Protein AF-A0A965SLE5-F1 (afdb_monomer)

Mean predicted aligned error: 12.49 Å

Foldseek 3Di:
DDPPPPPDVVNVVVVVLVVVLVVLVPPDDCPDPCVVVVVVVCVVCCVPLVVQPVVDDDPPSRRCSSVVSVVVVVVVVVVVVVVPD

Solvent-accessible surface area (backbone atoms only — not comparable to full-atom values): 5222 Å² total; per-residue (Å²): 140,78,93,73,78,67,70,51,72,69,56,49,53,53,48,54,52,52,52,51,57,60,48,69,75,48,87,70,54,69,87,42,97,61,17,63,59,52,51,54,54,46,65,72,41,40,83,58,44,53,61,42,49,75,74,45,83,75,68,70,95,49,79,61,40,64,62,55,51,53,54,50,50,55,49,49,52,51,50,44,56,72,73,71,106

Radius of gyration: 15.78 Å; Cα contacts (8 Å, |Δi|>4): 32; chains: 1; bounding box: 36×42×38 Å

Secondary structure (DSSP, 8-state):
--------HHHHHHHHHHHHHHHHTS---TTSTTHHHHHHHHHHHHHHHHHHHHHSPPBTTB--HHHHHHHHHHHHHHHHHHHT-

pLDDT: mean 75.02, std 9.59, range [54.28, 89.0]

Sequence (85 aa):
MDGRHALEPHQLYTFVIFVRIILSWFPMNPSGPFGQINRVLFQVTEPVLGPARRVIPSLGPLDISPIVVVFALGFVQRLLGSVGL

Structure (mmCIF, N/CA/C/O backbone):
data_AF-A0A965SLE5-F1
#
_entry.id   AF-A0A965SLE5-F1
#
loop_
_atom_site.group_PDB
_atom_site.id
_atom_site.type_symbol
_atom_site.label_atom_id
_atom_site.label_alt_id
_atom_site.label_comp_id
_atom_site.label_asym_id
_atom_site.label_entity_id
_atom_site.label_seq_id
_atom_site.pdbx_PDB_ins_code
_atom_site.Cartn_x
_atom_site.Cartn_y
_atom_site.Cartn_z
_atom_site.occupancy
_atom_site.B_iso_or_equiv
_atom_site.auth_seq_id
_atom_site.auth_comp_id
_atom_site.auth_asym_id
_atom_site.auth_atom_id
_atom_site.pdbx_PDB_model_num
ATOM 1 N N . MET A 1 1 ? 7.653 31.168 15.621 1.00 54.28 1 MET A N 1
ATOM 2 C CA . MET A 1 1 ? 8.699 30.217 15.191 1.00 54.28 1 MET A CA 1
ATOM 3 C C . MET A 1 1 ? 8.570 28.973 16.057 1.00 54.28 1 MET A C 1
ATOM 5 O O . MET A 1 1 ? 9.360 28.769 16.965 1.00 54.28 1 MET A O 1
ATOM 9 N N . ASP A 1 2 ? 7.492 28.218 15.851 1.00 58.41 2 ASP A N 1
ATOM 10 C CA . ASP A 1 2 ? 7.145 27.065 16.680 1.00 58.41 2 ASP A CA 1
ATOM 11 C C . ASP A 1 2 ? 7.604 25.788 15.965 1.00 58.41 2 ASP A C 1
ATOM 13 O O . ASP A 1 2 ? 7.077 25.423 14.918 1.00 58.41 2 ASP A O 1
ATOM 17 N N . GLY A 1 3 ? 8.669 25.177 16.477 1.00 64.12 3 GLY A N 1
ATOM 18 C CA . GLY A 1 3 ? 9.433 24.100 15.841 1.00 64.12 3 GLY A CA 1
ATOM 19 C C . GLY A 1 3 ? 8.786 22.714 15.903 1.00 64.12 3 GLY A C 1
ATOM 20 O O . GLY A 1 3 ? 9.503 21.724 15.997 1.00 64.12 3 GLY A O 1
ATOM 21 N N . ARG A 1 4 ? 7.455 22.618 15.852 1.00 64.56 4 ARG A N 1
ATOM 22 C CA . ARG A 1 4 ? 6.703 21.350 15.922 1.00 64.56 4 ARG A CA 1
ATOM 23 C C . ARG A 1 4 ? 5.806 21.144 14.705 1.00 64.56 4 ARG A C 1
ATOM 25 O O .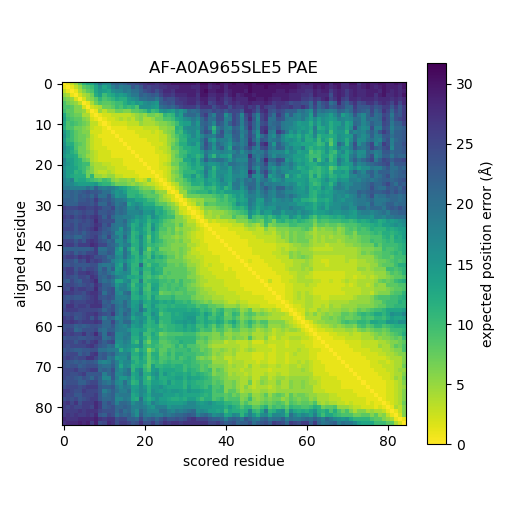 ARG A 1 4 ? 4.641 20.800 14.811 1.00 64.56 4 ARG A O 1
ATOM 32 N N . HIS A 1 5 ? 6.390 21.325 13.526 1.00 61.06 5 HIS A N 1
ATOM 33 C CA . HIS A 1 5 ? 5.870 20.758 12.278 1.00 61.06 5 HIS A CA 1
ATOM 34 C C . HIS A 1 5 ? 6.417 19.340 12.053 1.00 61.06 5 HIS A C 1
ATOM 36 O O . HIS A 1 5 ? 6.646 18.933 10.914 1.00 61.06 5 HIS A O 1
ATOM 42 N N . ALA A 1 6 ? 6.689 18.600 13.136 1.00 63.03 6 ALA A N 1
ATOM 43 C CA . ALA A 1 6 ? 6.928 17.172 13.029 1.00 63.03 6 ALA A CA 1
ATOM 44 C C . ALA A 1 6 ? 5.645 16.591 12.441 1.00 63.03 6 ALA A C 1
ATOM 46 O O . ALA A 1 6 ? 4.591 16.699 13.058 1.00 63.03 6 ALA A O 1
ATOM 47 N N . LEU A 1 7 ? 5.727 16.101 11.202 1.00 62.09 7 LEU A N 1
ATOM 48 C CA . LEU A 1 7 ? 4.592 15.511 10.508 1.00 62.09 7 LEU A CA 1
ATOM 49 C C . LEU A 1 7 ? 3.973 14.492 11.453 1.00 62.09 7 LEU A C 1
ATOM 51 O O . LEU A 1 7 ? 4.629 13.517 11.831 1.00 62.09 7 LEU A O 1
ATOM 55 N N . GLU A 1 8 ? 2.748 14.766 11.883 1.00 71.50 8 GLU A N 1
ATOM 56 C CA . GLU A 1 8 ? 2.083 13.924 12.857 1.00 71.50 8 GLU A CA 1
ATOM 57 C C . GLU A 1 8 ? 2.040 12.492 12.292 1.00 71.50 8 GLU A C 1
ATOM 59 O O . GLU A 1 8 ? 1.850 12.326 11.080 1.00 71.50 8 GLU A O 1
ATOM 64 N N . PRO A 1 9 ? 2.216 11.435 13.108 1.00 71.31 9 PRO A N 1
ATOM 65 C CA . PRO A 1 9 ? 2.409 10.069 12.604 1.00 71.31 9 PRO A CA 1
ATOM 66 C C . PRO A 1 9 ?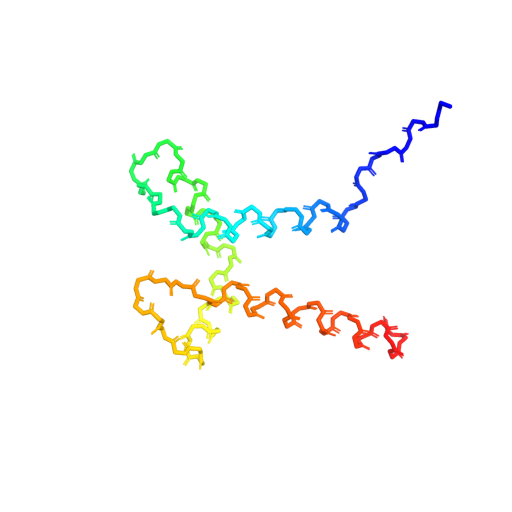 1.337 9.614 11.596 1.00 71.31 9 PRO A C 1
ATOM 68 O O . PRO A 1 9 ? 1.616 8.868 10.654 1.00 71.31 9 PRO A O 1
ATOM 71 N N . HIS A 1 10 ? 0.113 10.125 11.747 1.00 69.12 10 HIS A N 1
ATOM 72 C CA . HIS A 1 10 ? -1.012 9.875 10.849 1.00 69.12 10 HIS A CA 1
ATOM 73 C C . HIS A 1 10 ? -0.847 10.506 9.450 1.00 69.12 10 HIS A C 1
ATOM 75 O O . HIS A 1 10 ? -1.265 9.921 8.446 1.00 69.12 10 HIS A O 1
ATOM 81 N N . GLN A 1 11 ? -0.210 11.674 9.352 1.00 79.44 11 GLN A N 1
ATOM 82 C CA . GLN A 1 11 ? 0.083 12.351 8.086 1.00 79.44 11 GLN A CA 1
ATOM 83 C C . GLN A 1 11 ? 1.168 11.602 7.313 1.00 79.44 11 GLN A C 1
ATOM 85 O O . GLN A 1 11 ? 1.041 11.405 6.104 1.00 79.44 11 GLN A O 1
ATOM 90 N N . LEU A 1 12 ? 2.189 11.110 8.022 1.00 78.81 12 LEU A N 1
ATOM 91 C CA . LEU A 1 12 ? 3.248 10.297 7.431 1.00 78.81 12 LEU 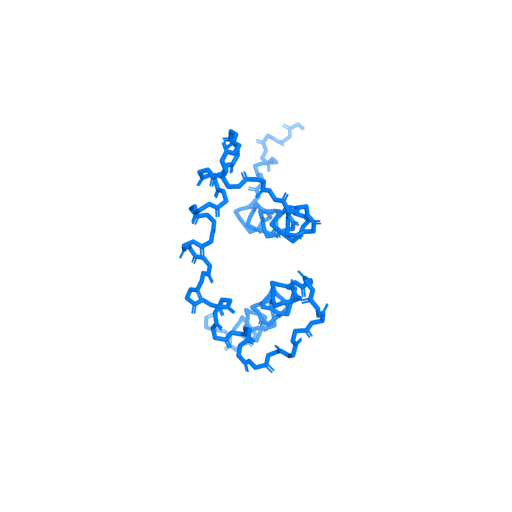A CA 1
ATOM 92 C C . LEU A 1 12 ? 2.690 8.987 6.855 1.00 78.81 12 LEU A C 1
ATOM 94 O O . LEU A 1 12 ? 3.003 8.623 5.724 1.00 78.81 12 LEU A O 1
ATOM 98 N N . TYR A 1 13 ? 1.816 8.307 7.599 1.00 74.81 13 TYR A N 1
ATOM 99 C CA . TYR A 1 13 ? 1.190 7.065 7.144 1.00 74.81 13 TYR A CA 1
ATOM 100 C C . TYR A 1 13 ? 0.317 7.273 5.895 1.00 74.81 13 TYR A C 1
ATOM 102 O O . TYR A 1 13 ? 0.403 6.511 4.930 1.00 74.81 13 TYR A O 1
ATOM 110 N N . THR A 1 14 ? -0.459 8.359 5.873 1.00 74.75 14 THR A N 1
ATOM 111 C CA . THR A 1 14 ? -1.275 8.750 4.712 1.00 74.75 14 THR A CA 1
ATOM 112 C C . THR A 1 14 ? -0.401 9.049 3.492 1.00 74.75 14 THR A C 1
ATOM 114 O O . THR A 1 14 ? -0.706 8.601 2.387 1.00 74.75 14 THR A O 1
ATOM 117 N N . PHE A 1 15 ? 0.722 9.745 3.686 1.00 80.62 15 PHE A N 1
ATOM 118 C CA . PHE A 1 15 ? 1.680 10.041 2.622 1.00 80.62 15 PHE A CA 1
ATOM 119 C C . PHE A 1 15 ? 2.301 8.768 2.027 1.00 80.62 15 PHE A C 1
ATOM 121 O O . PHE A 1 15 ? 2.345 8.618 0.807 1.00 80.62 15 PHE A O 1
ATOM 128 N N . VAL A 1 16 ? 2.710 7.810 2.864 1.00 79.88 16 VAL A N 1
ATOM 129 C CA . VAL A 1 16 ? 3.271 6.520 2.416 1.00 79.88 16 VAL A CA 1
ATOM 130 C C . VAL A 1 16 ? 2.263 5.728 1.579 1.00 79.88 16 VAL A C 1
ATOM 132 O O . VAL A 1 16 ? 2.617 5.164 0.542 1.00 79.88 16 VAL A O 1
ATOM 135 N N . ILE A 1 17 ? 0.996 5.714 1.994 1.00 72.19 17 ILE A N 1
ATOM 136 C CA . ILE A 1 17 ? -0.096 5.104 1.233 1.00 72.19 17 ILE A CA 1
ATOM 137 C C . ILE A 1 17 ? -0.269 5.789 -0.128 1.00 72.19 17 ILE A C 1
ATOM 139 O O . ILE A 1 17 ? -0.405 5.115 -1.149 1.00 72.19 17 ILE A O 1
ATOM 143 N N . PHE A 1 18 ? -0.237 7.119 -0.154 1.00 78.31 18 PHE A N 1
ATOM 144 C CA . PHE A 1 18 ? -0.402 7.897 -1.377 1.00 78.31 18 PHE A CA 1
ATOM 145 C C . PHE A 1 18 ? 0.726 7.619 -2.378 1.00 78.31 18 PHE A C 1
ATOM 147 O O . PHE A 1 18 ? 0.474 7.336 -3.549 1.00 78.31 18 PHE A O 1
ATOM 154 N N . VAL A 1 19 ? 1.972 7.599 -1.893 1.00 73.88 19 VAL A N 1
ATOM 155 C CA . VAL A 1 19 ? 3.149 7.209 -2.680 1.00 73.88 19 VAL A CA 1
ATOM 156 C C . VAL A 1 19 ? 2.982 5.792 -3.222 1.00 73.88 19 VAL A C 1
ATOM 158 O O . VAL A 1 19 ? 3.211 5.561 -4.403 1.00 73.88 19 VAL A O 1
ATOM 161 N N . ARG A 1 20 ? 2.517 4.841 -2.410 1.00 65.88 20 ARG A N 1
ATOM 162 C CA . ARG A 1 20 ? 2.289 3.460 -2.848 1.00 65.88 20 ARG A CA 1
ATOM 163 C C . ARG A 1 20 ? 1.258 3.341 -3.972 1.00 65.88 20 ARG A C 1
ATOM 165 O O . ARG A 1 20 ? 1.457 2.539 -4.883 1.00 65.88 20 ARG A O 1
ATOM 172 N N . ILE A 1 21 ? 0.181 4.121 -3.916 1.00 69.38 21 ILE A N 1
ATOM 173 C CA . ILE A 1 21 ? -0.829 4.165 -4.981 1.00 69.38 21 ILE A CA 1
ATOM 174 C C . ILE A 1 21 ? -0.188 4.670 -6.276 1.00 69.38 21 ILE A C 1
ATOM 176 O O . ILE A 1 21 ? -0.296 4.003 -7.302 1.00 69.38 21 ILE A O 1
ATOM 180 N N . ILE A 1 22 ? 0.549 5.783 -6.217 1.00 70.81 22 ILE A N 1
ATOM 181 C CA . ILE A 1 22 ? 1.260 6.337 -7.379 1.00 70.81 22 ILE A CA 1
ATOM 182 C C . ILE A 1 22 ? 2.256 5.319 -7.946 1.00 70.81 22 ILE A C 1
ATOM 184 O O . ILE A 1 22 ? 2.279 5.077 -9.148 1.00 70.81 22 ILE A O 1
ATOM 188 N N . LEU A 1 23 ? 3.055 4.677 -7.090 1.00 63.25 23 LEU A N 1
ATOM 189 C CA . LEU A 1 23 ? 4.058 3.701 -7.511 1.00 63.25 23 LEU A CA 1
ATOM 190 C C . LEU A 1 23 ? 3.442 2.421 -8.088 1.00 63.25 23 LEU A C 1
ATOM 192 O O . LEU A 1 23 ? 4.082 1.778 -8.910 1.00 63.25 23 LEU A O 1
ATOM 196 N N . SER A 1 24 ? 2.204 2.068 -7.730 1.00 58.09 24 SER A N 1
ATOM 197 C CA . SER A 1 24 ? 1.504 0.927 -8.339 1.00 58.09 24 SER A CA 1
ATOM 198 C C . SER A 1 24 ? 1.181 1.133 -9.825 1.00 58.09 24 SER A C 1
ATOM 200 O O . SER A 1 24 ? 1.005 0.157 -10.551 1.00 58.09 24 SER A O 1
ATOM 202 N N . TRP A 1 25 ? 1.155 2.386 -10.299 1.00 62.19 25 TRP A N 1
ATOM 203 C CA . TRP A 1 25 ? 0.961 2.723 -11.715 1.00 62.19 25 TRP A CA 1
ATOM 204 C C . TRP A 1 25 ? 2.251 2.666 -12.534 1.00 62.19 25 TRP A C 1
ATOM 206 O O . TRP A 1 25 ? 2.197 2.616 -13.762 1.00 62.19 25 TRP A O 1
ATOM 216 N N . PHE A 1 26 ? 3.406 2.644 -11.867 1.00 61.12 26 PHE A N 1
ATOM 217 C CA . PHE A 1 26 ? 4.701 2.477 -12.509 1.00 61.12 26 PHE A CA 1
ATOM 218 C C . PHE A 1 26 ? 5.176 1.044 -12.276 1.00 61.12 26 PHE A C 1
ATOM 220 O O . PHE A 1 26 ? 5.648 0.742 -11.179 1.00 61.12 26 PHE A O 1
ATOM 227 N N . PR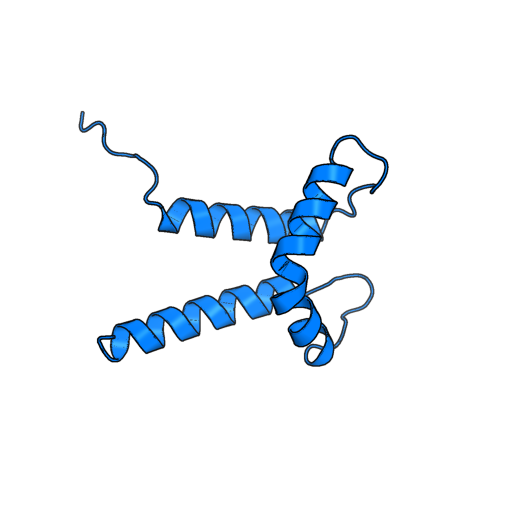O A 1 27 ? 5.083 0.140 -13.267 1.00 55.09 27 PRO A N 1
ATOM 228 C CA . PRO A 1 27 ? 5.619 -1.206 -13.126 1.00 55.09 27 PRO A CA 1
ATOM 229 C C . PRO A 1 27 ? 7.124 -1.130 -12.831 1.00 55.09 27 PRO A C 1
ATOM 231 O O . PRO A 1 27 ? 7.949 -0.893 -13.714 1.00 55.09 27 PRO A O 1
ATOM 234 N N . MET A 1 28 ? 7.487 -1.285 -11.556 1.00 59.44 28 MET A N 1
ATOM 235 C CA . MET A 1 28 ? 8.876 -1.284 -11.120 1.00 59.44 28 MET A CA 1
ATOM 236 C C . MET A 1 28 ? 9.516 -2.600 -11.519 1.00 59.44 28 MET A C 1
ATOM 238 O O . MET A 1 28 ? 9.051 -3.668 -11.120 1.00 59.44 28 MET A O 1
ATOM 242 N N . ASN A 1 29 ? 10.614 -2.515 -12.267 1.00 57.06 29 ASN A N 1
ATOM 243 C CA . ASN A 1 29 ? 11.418 -3.677 -12.606 1.00 57.06 29 ASN A CA 1
ATOM 244 C C . ASN A 1 29 ? 11.865 -4.391 -11.307 1.00 57.06 29 ASN A C 1
ATOM 246 O O . ASN A 1 29 ? 12.626 -3.800 -10.533 1.00 57.06 29 ASN A O 1
ATOM 250 N N . PRO A 1 30 ? 11.440 -5.648 -11.061 1.00 58.19 30 PRO A N 1
ATOM 251 C CA . PRO A 1 30 ? 11.829 -6.412 -9.872 1.00 58.19 30 PRO A CA 1
ATOM 252 C C . PRO A 1 30 ? 13.344 -6.618 -9.748 1.00 58.19 30 PRO A C 1
ATOM 254 O O . PRO A 1 30 ? 13.846 -6.853 -8.651 1.00 58.19 30 PRO A O 1
ATOM 257 N N . SER A 1 31 ? 14.065 -6.523 -10.865 1.00 61.22 31 SER A N 1
ATOM 258 C CA . SER A 1 31 ? 15.520 -6.655 -10.974 1.00 61.22 31 SER A CA 1
ATOM 259 C C . SER A 1 31 ? 16.256 -5.311 -10.899 1.00 61.22 31 SER A C 1
ATOM 261 O O . SER A 1 31 ? 17.482 -5.279 -10.962 1.00 61.22 31 SER A O 1
ATOM 263 N N . GLY A 1 32 ? 15.528 -4.193 -10.811 1.00 68.38 32 GLY A N 1
ATOM 264 C CA . GLY A 1 32 ? 16.103 -2.857 -10.692 1.00 68.38 32 GLY A CA 1
ATOM 265 C C . GLY A 1 32 ? 16.513 -2.507 -9.254 1.00 68.38 32 GLY A C 1
ATOM 266 O O . GLY A 1 32 ? 16.133 -3.201 -8.309 1.00 68.38 32 GLY A O 1
ATOM 267 N N . PRO A 1 33 ? 17.224 -1.383 -9.050 1.00 64.12 33 PRO A N 1
ATOM 268 C CA . PRO A 1 33 ? 17.668 -0.933 -7.724 1.00 64.12 33 PRO A CA 1
ATOM 269 C C . PRO A 1 33 ? 16.517 -0.722 -6.720 1.00 64.12 33 PRO A C 1
ATOM 271 O O . PRO A 1 33 ? 16.719 -0.839 -5.515 1.00 64.12 33 PRO A O 1
ATOM 274 N N . PHE A 1 34 ? 15.291 -0.495 -7.203 1.00 68.44 34 PHE A N 1
ATOM 275 C CA . PHE A 1 34 ? 14.081 -0.347 -6.381 1.00 68.44 34 PHE A CA 1
ATOM 276 C C . PHE A 1 34 ? 13.286 -1.655 -6.178 1.00 68.44 34 PHE A C 1
ATOM 278 O O . PHE A 1 34 ? 12.295 -1.672 -5.447 1.00 68.44 34 PHE A O 1
ATOM 285 N N . GLY A 1 35 ? 13.720 -2.774 -6.771 1.00 71.12 35 GLY A N 1
ATOM 286 C CA . GLY A 1 35 ? 13.025 -4.064 -6.699 1.00 71.12 35 GLY A CA 1
ATOM 287 C C . GLY A 1 35 ? 12.939 -4.649 -5.284 1.00 71.12 35 GLY A C 1
ATOM 288 O O . GLY A 1 35 ? 11.925 -5.250 -4.924 1.00 71.12 35 GLY A O 1
ATOM 289 N N . GLN A 1 36 ? 13.953 -4.412 -4.441 1.00 76.75 36 GLN A N 1
ATOM 290 C CA . GLN A 1 36 ? 13.934 -4.836 -3.033 1.00 76.75 36 GLN A CA 1
ATOM 291 C C . GLN A 1 36 ? 12.856 -4.100 -2.228 1.00 76.75 36 GLN A C 1
ATOM 293 O O . GLN A 1 36 ? 12.110 -4.731 -1.482 1.00 76.75 36 GLN A O 1
ATOM 298 N N . ILE A 1 37 ? 12.722 -2.785 -2.432 1.00 76.12 37 ILE A N 1
ATOM 299 C CA . ILE A 1 37 ? 11.694 -1.962 -1.780 1.00 76.12 37 ILE A CA 1
ATOM 300 C C . ILE A 1 37 ? 10.305 -2.441 -2.206 1.00 76.12 37 ILE A C 1
ATOM 302 O O . ILE A 1 37 ? 9.444 -2.658 -1.357 1.00 76.12 37 ILE A O 1
ATOM 306 N N . ASN A 1 38 ? 10.103 -2.693 -3.503 1.00 71.94 38 ASN A N 1
ATOM 307 C CA . ASN A 1 38 ? 8.835 -3.219 -4.005 1.00 71.94 38 ASN A CA 1
ATOM 308 C C . ASN A 1 38 ? 8.490 -4.591 -3.394 1.00 71.94 38 ASN A C 1
ATOM 310 O O . ASN A 1 38 ? 7.345 -4.829 -3.017 1.00 71.94 38 ASN A O 1
ATOM 314 N N . ARG A 1 39 ? 9.476 -5.483 -3.222 1.00 79.38 39 ARG A N 1
ATOM 315 C CA . ARG A 1 39 ? 9.270 -6.796 -2.586 1.00 79.38 39 ARG A CA 1
ATOM 316 C C . ARG A 1 39 ? 8.851 -6.666 -1.120 1.00 79.38 39 ARG A C 1
ATOM 318 O O . ARG A 1 39 ? 7.910 -7.342 -0.712 1.00 79.38 39 ARG A O 1
ATOM 325 N N . VAL A 1 40 ? 9.509 -5.798 -0.349 1.00 81.69 40 VAL A N 1
ATOM 326 C CA . VAL A 1 40 ? 9.136 -5.536 1.053 1.00 81.69 40 VAL A CA 1
ATOM 327 C C . VAL A 1 40 ? 7.729 -4.948 1.126 1.00 81.69 40 VAL A C 1
ATOM 329 O O . VAL A 1 40 ? 6.890 -5.433 1.881 1.00 81.69 40 VAL A O 1
ATOM 332 N N . LEU A 1 41 ? 7.434 -3.949 0.291 1.00 75.88 41 LEU A N 1
ATOM 333 C CA . LEU A 1 41 ? 6.107 -3.347 0.214 1.00 75.88 41 LEU A CA 1
ATOM 334 C C . LEU A 1 41 ? 5.040 -4.392 -0.122 1.00 75.88 41 LEU A C 1
ATOM 336 O O . LEU A 1 41 ? 4.003 -4.417 0.543 1.00 75.88 41 LEU A O 1
ATOM 340 N N . PHE A 1 42 ? 5.275 -5.249 -1.116 1.00 81.50 42 PHE A N 1
ATOM 341 C CA . PHE A 1 42 ? 4.369 -6.336 -1.483 1.00 81.50 42 PHE A CA 1
ATOM 342 C C . PHE A 1 42 ? 4.114 -7.263 -0.293 1.00 81.50 42 PHE A C 1
ATOM 344 O O . PHE A 1 42 ? 2.964 -7.422 0.100 1.00 81.50 42 PHE A O 1
ATOM 351 N N . GLN A 1 43 ? 5.169 -7.784 0.342 1.00 84.50 43 GLN A N 1
ATOM 352 C CA . GLN A 1 43 ? 5.058 -8.702 1.482 1.00 84.50 43 GLN A CA 1
ATOM 353 C C . GLN A 1 43 ? 4.236 -8.124 2.639 1.00 84.50 43 GLN A C 1
ATOM 355 O O . GLN A 1 43 ? 3.413 -8.829 3.214 1.00 84.50 43 GLN A O 1
ATOM 360 N N . VAL A 1 44 ? 4.425 -6.840 2.953 1.00 82.00 44 VAL A N 1
ATOM 361 C CA . VAL A 1 44 ? 3.715 -6.178 4.056 1.00 82.00 44 VAL A CA 1
ATOM 362 C C . VAL A 1 44 ? 2.223 -6.013 3.764 1.00 82.00 44 VAL A C 1
ATOM 364 O O . VAL A 1 44 ? 1.402 -6.129 4.668 1.00 82.00 44 VAL A O 1
ATOM 367 N N . THR A 1 45 ? 1.837 -5.748 2.516 1.00 80.12 45 THR A N 1
ATOM 368 C CA . THR A 1 45 ? 0.422 -5.493 2.183 1.00 80.12 45 THR A CA 1
ATOM 369 C C . THR A 1 45 ? -0.327 -6.675 1.617 1.00 80.12 45 THR A C 1
ATOM 371 O O . THR A 1 45 ? -1.552 -6.623 1.577 1.00 80.12 45 THR A O 1
ATOM 374 N N . GLU A 1 46 ? 0.361 -7.712 1.148 1.00 86.75 46 GLU A N 1
ATOM 375 C CA . GLU A 1 46 ? -0.282 -8.878 0.543 1.00 86.75 46 GLU A CA 1
ATOM 376 C C . GLU A 1 46 ? -1.333 -9.543 1.447 1.00 86.75 46 GLU A C 1
ATOM 378 O O . GLU A 1 46 ? -2.383 -9.912 0.924 1.00 86.75 46 GLU A O 1
ATOM 383 N N . PRO A 1 47 ? -1.164 -9.618 2.784 1.00 87.38 47 PRO A N 1
ATOM 384 C CA . PRO A 1 47 ? -2.207 -10.146 3.666 1.00 87.38 47 PRO A CA 1
ATOM 385 C C . PRO A 1 47 ? -3.545 -9.396 3.585 1.00 87.38 47 PRO A C 1
ATOM 387 O O . PRO A 1 47 ? -4.586 -9.987 3.852 1.00 87.38 47 PRO A O 1
ATOM 390 N N . VAL A 1 48 ? -3.529 -8.112 3.206 1.00 86.69 48 VAL A N 1
ATOM 391 C CA . VAL A 1 48 ? -4.727 -7.263 3.089 1.00 86.69 48 VAL A CA 1
ATOM 392 C C . VAL A 1 48 ? -5.169 -7.124 1.630 1.00 86.69 48 VAL A C 1
ATOM 394 O O . VAL A 1 48 ? -6.339 -7.328 1.307 1.00 86.69 48 VAL A O 1
ATOM 397 N N . LEU A 1 49 ? -4.234 -6.807 0.728 1.00 83.88 49 LEU A N 1
ATOM 398 C CA . LEU A 1 49 ? -4.515 -6.619 -0.697 1.00 83.88 49 LEU A CA 1
ATOM 399 C C . LEU A 1 49 ? -4.847 -7.937 -1.400 1.00 83.88 49 LEU A C 1
ATOM 401 O O . LEU A 1 49 ? -5.700 -7.946 -2.278 1.00 83.88 49 LEU A O 1
ATOM 405 N N . GLY A 1 50 ? -4.235 -9.055 -1.004 1.00 88.44 50 GLY A N 1
ATOM 406 C CA . GLY A 1 50 ? -4.488 -10.372 -1.589 1.00 88.44 50 GLY A CA 1
ATOM 407 C C . GLY A 1 50 ? -5.963 -10.781 -1.492 1.00 88.44 50 GLY A C 1
ATOM 408 O O . GLY A 1 50 ? -6.577 -11.057 -2.524 1.00 88.44 50 GLY A O 1
ATOM 409 N N . PRO A 1 51 ? -6.580 -10.773 -0.294 1.00 87.56 51 PRO A N 1
ATOM 410 C CA . PRO A 1 51 ? -8.020 -10.978 -0.149 1.00 87.56 51 PRO A CA 1
ATOM 411 C C . PRO A 1 51 ? -8.858 -9.923 -0.880 1.00 87.56 51 PRO A C 1
ATOM 413 O O . PRO A 1 51 ? -9.832 -10.284 -1.538 1.00 87.56 51 PRO A O 1
ATOM 416 N N . ALA A 1 52 ? -8.469 -8.644 -0.834 1.00 86.31 52 ALA A N 1
ATOM 417 C CA . ALA A 1 52 ? -9.195 -7.578 -1.528 1.00 86.31 52 ALA A CA 1
ATOM 418 C C . ALA A 1 52 ? -9.241 -7.799 -3.052 1.00 86.31 52 ALA A C 1
ATOM 420 O O . ALA A 1 52 ? -10.302 -7.660 -3.656 1.00 86.31 52 ALA A O 1
ATOM 421 N N . ARG A 1 53 ? -8.137 -8.246 -3.670 1.00 88.12 53 ARG A N 1
ATOM 422 C CA . ARG A 1 53 ? -8.073 -8.612 -5.098 1.00 88.12 53 ARG A CA 1
ATOM 423 C C . ARG A 1 53 ? -8.967 -9.793 -5.476 1.00 88.12 53 ARG A C 1
ATOM 425 O O . ARG A 1 53 ? -9.291 -9.942 -6.645 1.00 88.12 53 ARG A O 1
ATOM 432 N N . ARG A 1 54 ? -9.362 -10.648 -4.526 1.00 87.19 54 ARG A N 1
ATOM 433 C CA . ARG A 1 54 ? -10.312 -11.745 -4.800 1.00 87.19 54 ARG A CA 1
ATOM 434 C C . ARG A 1 54 ? -11.752 -11.254 -4.906 1.00 87.19 54 ARG A C 1
ATOM 436 O O . ARG A 1 54 ? -12.570 -11.923 -5.525 1.00 87.19 54 ARG A O 1
ATOM 443 N N . VAL A 1 55 ? -12.058 -10.121 -4.277 1.00 89.00 55 VAL A N 1
ATOM 444 C CA . VAL A 1 55 ? -13.401 -9.524 -4.254 1.00 89.00 55 VAL A CA 1
ATOM 445 C C . VAL A 1 55 ? -13.538 -8.452 -5.333 1.00 89.00 55 VAL A C 1
ATOM 447 O O . VAL 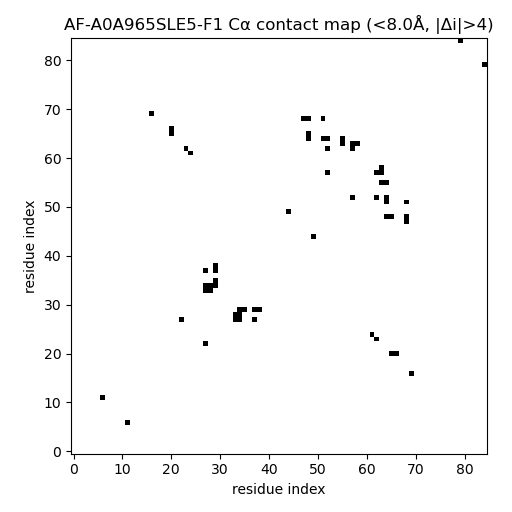A 1 55 ? -14.603 -8.291 -5.922 1.00 89.00 55 VAL A O 1
ATOM 450 N N . ILE A 1 56 ? -12.459 -7.715 -5.594 1.00 83.00 56 ILE A N 1
ATOM 451 C CA . ILE A 1 56 ? -12.443 -6.611 -6.547 1.00 83.00 56 ILE A CA 1
ATOM 452 C C . ILE A 1 56 ? -12.092 -7.156 -7.938 1.00 83.00 56 ILE A C 1
ATOM 454 O O . ILE A 1 56 ? -11.019 -7.741 -8.096 1.00 83.00 56 ILE A O 1
ATOM 458 N N . PRO A 1 57 ? -12.946 -6.953 -8.958 1.00 76.81 57 PRO A N 1
ATOM 459 C CA . PRO A 1 57 ? -12.632 -7.366 -10.319 1.00 76.81 57 PRO A CA 1
ATOM 460 C C . PRO A 1 57 ? -11.395 -6.622 -10.834 1.00 76.81 57 PRO A C 1
ATOM 462 O O . PRO A 1 57 ? -11.272 -5.404 -10.684 1.00 76.81 57 PRO A O 1
ATOM 465 N N . SER A 1 58 ? -10.471 -7.358 -11.449 1.00 75.50 58 SER A N 1
ATOM 466 C CA . SER A 1 58 ? -9.267 -6.787 -12.047 1.00 75.50 58 SER A CA 1
ATOM 467 C C . SER A 1 58 ? -9.619 -5.956 -13.284 1.00 75.50 58 SER A C 1
ATOM 469 O O . SER A 1 58 ? -10.260 -6.438 -14.217 1.00 75.50 58 SER A O 1
ATOM 471 N N . LEU A 1 59 ? -9.166 -4.700 -13.323 1.00 79.25 59 LEU A N 1
ATOM 472 C CA . LEU A 1 59 ? -9.312 -3.818 -14.486 1.00 79.25 59 LEU A CA 1
ATOM 473 C C . LEU A 1 59 ? -8.094 -3.959 -15.412 1.00 79.25 59 LEU A C 1
ATOM 475 O O . LEU A 1 59 ? -7.357 -3.007 -15.671 1.00 79.25 59 LEU A O 1
ATOM 479 N N . GLY A 1 60 ? -7.849 -5.186 -15.878 1.00 75.12 60 GLY A N 1
ATOM 480 C CA . GLY A 1 60 ? -6.666 -5.517 -16.674 1.00 75.12 60 GLY A CA 1
ATOM 481 C C . GLY A 1 60 ? -5.373 -5.467 -15.840 1.00 75.12 60 GLY A C 1
ATOM 482 O O . GLY A 1 60 ? -5.363 -5.984 -14.724 1.00 75.12 60 GLY A O 1
ATOM 483 N N . PRO A 1 61 ? -4.267 -4.887 -16.350 1.00 70.38 61 PRO A N 1
ATOM 484 C CA . PRO A 1 61 ? -2.985 -4.848 -15.636 1.00 70.38 61 PRO A CA 1
ATOM 485 C C . PRO A 1 61 ? -2.958 -3.860 -14.458 1.00 70.38 61 PRO A C 1
ATOM 487 O O . PRO A 1 61 ? -1.979 -3.829 -13.715 1.00 70.38 61 PRO A O 1
ATOM 490 N N . LEU A 1 62 ? -4.005 -3.047 -14.283 1.00 69.56 62 LEU A N 1
ATOM 491 C CA . LEU A 1 62 ? -4.117 -2.100 -13.180 1.00 69.56 62 LEU A CA 1
ATOM 492 C C . LEU A 1 62 ? -4.737 -2.770 -11.949 1.00 69.56 62 LEU A C 1
ATOM 494 O O . LEU A 1 62 ? -5.902 -3.174 -11.957 1.00 69.56 62 LEU A O 1
ATOM 498 N N . ASP A 1 63 ? -3.966 -2.829 -10.864 1.00 73.94 63 ASP A N 1
ATOM 499 C CA . ASP A 1 63 ? -4.463 -3.234 -9.552 1.00 73.94 63 ASP A CA 1
ATOM 500 C C . ASP A 1 63 ? -5.113 -2.032 -8.846 1.00 73.94 63 ASP A C 1
ATOM 502 O O . ASP A 1 63 ? -4.431 -1.161 -8.307 1.00 73.94 63 ASP A O 1
ATOM 506 N N . ILE A 1 64 ? -6.447 -1.977 -8.853 1.00 80.19 64 ILE A N 1
ATOM 507 C CA . ILE A 1 64 ? -7.226 -0.945 -8.146 1.00 80.19 64 ILE A CA 1
ATOM 508 C C . ILE A 1 64 ? -7.484 -1.282 -6.669 1.00 80.19 64 ILE A C 1
ATOM 510 O O . ILE A 1 64 ? -7.992 -0.438 -5.925 1.00 80.19 64 ILE A O 1
ATOM 514 N N . SER A 1 65 ? -7.123 -2.489 -6.216 1.00 81.00 65 SER A N 1
ATOM 515 C CA . SER A 1 65 ? -7.335 -2.910 -4.827 1.00 81.00 65 SER A CA 1
ATOM 516 C C . SER A 1 65 ? -6.682 -2.000 -3.775 1.00 81.00 65 SER A C 1
ATOM 518 O O . SER A 1 65 ? -7.318 -1.793 -2.737 1.00 81.00 65 SER A O 1
ATOM 520 N N . PRO A 1 66 ? -5.508 -1.365 -4.005 1.00 78.06 66 PR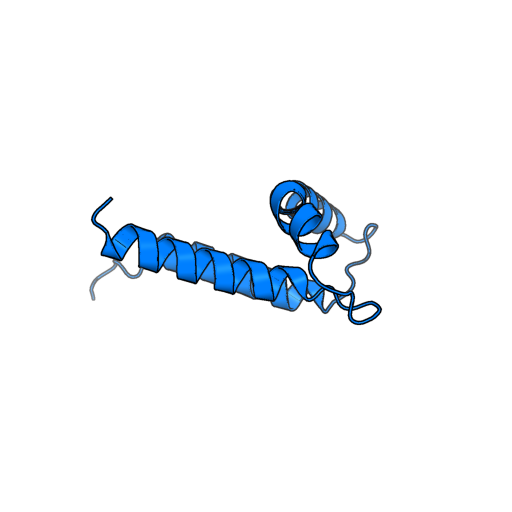O A N 1
ATOM 521 C CA . PRO A 1 66 ? -4.919 -0.458 -3.025 1.00 78.06 66 PRO A CA 1
ATOM 522 C C . PRO A 1 66 ? -5.805 0.750 -2.734 1.00 78.06 66 PRO A C 1
ATOM 524 O 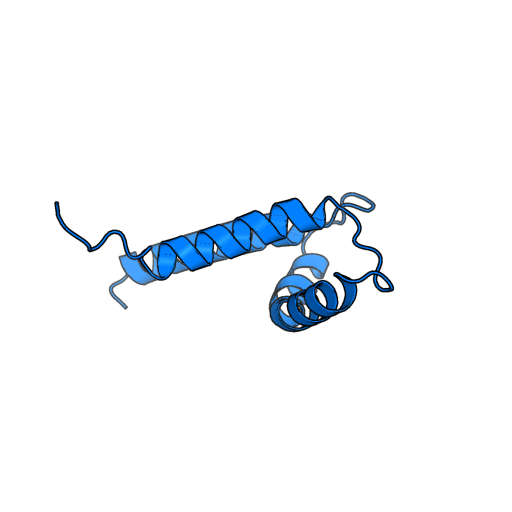O . PRO A 1 66 ? -5.958 1.126 -1.577 1.00 78.06 66 PRO A O 1
ATOM 527 N N . ILE A 1 67 ? -6.436 1.328 -3.760 1.00 80.25 67 ILE A N 1
ATOM 528 C CA . ILE A 1 67 ? -7.309 2.498 -3.605 1.00 80.25 67 ILE A CA 1
ATOM 529 C C . ILE A 1 67 ? -8.512 2.129 -2.731 1.00 80.25 67 ILE A C 1
ATOM 531 O O . ILE A 1 67 ? -8.815 2.818 -1.758 1.00 80.25 67 ILE A O 1
ATOM 535 N N . VAL A 1 68 ? -9.161 1.005 -3.036 1.00 81.62 68 VAL A N 1
ATOM 536 C CA . VAL A 1 68 ? -10.341 0.529 -2.301 1.00 81.62 68 VAL A CA 1
ATOM 537 C C . VAL A 1 68 ? -10.008 0.229 -0.839 1.00 81.62 68 VAL A C 1
ATOM 539 O O . VAL A 1 68 ? -10.741 0.649 0.055 1.00 81.62 68 VAL A O 1
ATOM 542 N N . VAL A 1 69 ? -8.884 -0.446 -0.578 1.00 82.25 69 VAL A N 1
ATOM 543 C CA . VAL A 1 69 ? -8.453 -0.774 0.789 1.00 82.25 69 VAL A CA 1
ATOM 544 C C . VAL A 1 69 ? -8.186 0.483 1.617 1.00 82.25 69 VAL A C 1
ATOM 546 O O . VAL A 1 69 ? -8.542 0.526 2.792 1.00 82.25 69 VAL A O 1
ATOM 549 N N . VAL A 1 70 ? -7.629 1.534 1.017 1.00 82.12 70 VAL A N 1
ATOM 550 C CA . VAL A 1 70 ? -7.359 2.804 1.709 1.00 82.12 70 VAL A CA 1
ATOM 551 C C . VAL A 1 70 ? -8.647 3.510 2.116 1.00 82.12 70 VAL A C 1
ATOM 553 O O . VAL A 1 70 ? -8.770 3.946 3.263 1.00 82.12 70 VAL A O 1
ATOM 556 N N . PHE A 1 71 ? -9.635 3.573 1.221 1.00 81.56 71 PHE A N 1
ATOM 557 C CA . PHE A 1 71 ? -10.946 4.128 1.559 1.00 81.56 71 PHE A CA 1
ATOM 558 C C . PHE A 1 71 ? -11.664 3.299 2.628 1.00 81.56 71 PHE A C 1
ATOM 560 O O . PHE A 1 71 ? -12.230 3.870 3.560 1.00 81.56 71 PHE A O 1
ATOM 567 N N . ALA A 1 72 ? -11.597 1.968 2.540 1.00 82.31 72 ALA A N 1
ATOM 568 C CA . ALA A 1 72 ? -12.200 1.074 3.524 1.00 82.31 72 ALA A CA 1
ATOM 569 C C . ALA A 1 72 ? -11.574 1.244 4.918 1.00 82.31 72 ALA A C 1
ATOM 571 O O . ALA A 1 72 ? -12.300 1.381 5.900 1.00 82.31 72 ALA A O 1
ATOM 572 N N . LEU A 1 73 ? -10.242 1.310 5.014 1.00 82.12 73 LEU A N 1
ATOM 573 C CA . LEU A 1 73 ? -9.543 1.545 6.282 1.00 82.12 73 LEU A CA 1
ATOM 574 C C . LEU A 1 73 ? -9.899 2.909 6.884 1.00 82.12 73 LEU A C 1
ATOM 576 O O . LEU A 1 73 ? -10.196 2.986 8.074 1.00 82.12 73 LEU A O 1
ATOM 580 N N . GLY A 1 74 ? -9.934 3.968 6.069 1.00 81.88 74 GLY A N 1
ATOM 581 C CA . GLY A 1 74 ? -10.340 5.298 6.530 1.00 81.88 74 GLY A CA 1
ATOM 582 C C . GLY A 1 74 ? -11.790 5.342 7.023 1.00 81.88 74 GLY A C 1
ATOM 583 O O . GLY A 1 74 ? -12.087 5.997 8.022 1.00 81.88 74 GLY A O 1
ATOM 584 N N . PHE A 1 75 ? -12.694 4.612 6.365 1.00 84.56 75 PHE A N 1
ATOM 585 C CA . PHE A 1 75 ? -14.081 4.470 6.807 1.00 84.56 75 PHE A CA 1
ATOM 586 C C . PHE A 1 75 ? -14.181 3.722 8.142 1.00 84.56 75 PHE A C 1
ATOM 588 O O . PHE A 1 75 ? -14.827 4.213 9.066 1.00 84.56 75 PHE A O 1
ATOM 595 N N . VAL A 1 76 ? -13.492 2.583 8.275 1.00 87.31 76 VAL A N 1
ATOM 596 C CA . VAL A 1 76 ? -13.473 1.782 9.510 1.00 87.31 76 VAL A CA 1
ATOM 597 C C . VAL A 1 76 ? -12.910 2.585 10.680 1.00 87.31 76 VAL A C 1
ATOM 599 O O . VAL A 1 76 ? -13.509 2.589 11.748 1.00 87.31 76 VAL A O 1
ATOM 602 N N . GLN A 1 77 ? -11.811 3.318 10.492 1.00 85.19 77 GLN A N 1
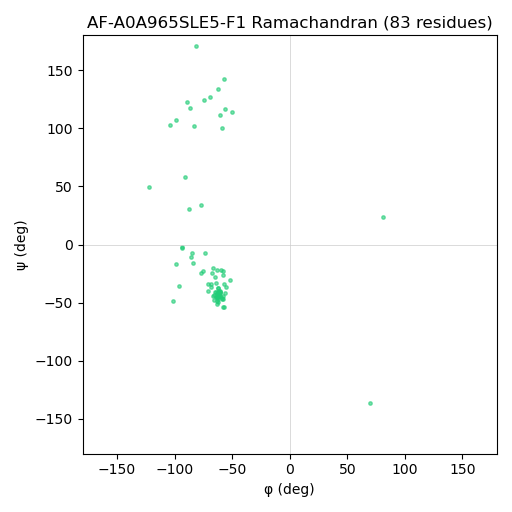ATOM 603 C CA . GLN A 1 77 ? -11.225 4.153 11.547 1.00 85.19 77 GLN A CA 1
ATOM 604 C C . GLN A 1 77 ? -12.179 5.252 12.024 1.00 85.19 77 GLN A C 1
ATOM 606 O O . GLN A 1 77 ? -12.313 5.473 13.225 1.00 85.19 77 GLN A O 1
ATOM 611 N N . ARG A 1 78 ? -12.873 5.924 11.097 1.00 85.12 78 ARG A N 1
ATOM 612 C CA . ARG A 1 78 ? -13.880 6.939 11.446 1.00 85.12 78 ARG A CA 1
ATOM 613 C C . ARG A 1 78 ? -15.064 6.330 12.179 1.00 85.12 78 ARG A C 1
ATOM 615 O O . ARG A 1 78 ? -15.543 6.923 13.138 1.00 85.12 78 ARG A O 1
ATOM 622 N N . LEU A 1 79 ? -15.513 5.156 11.741 1.00 86.44 79 LEU A N 1
ATOM 623 C CA . LEU A 1 79 ? -16.599 4.439 12.391 1.00 86.44 79 LEU A CA 1
ATOM 624 C C . LEU A 1 79 ? -16.199 4.046 13.817 1.00 86.44 79 LEU A C 1
ATOM 626 O O . LEU A 1 79 ? -16.902 4.408 14.749 1.00 86.44 79 LEU A O 1
ATOM 630 N N . LEU A 1 80 ? -15.042 3.408 14.008 1.00 87.19 80 LEU A N 1
ATOM 631 C CA . LEU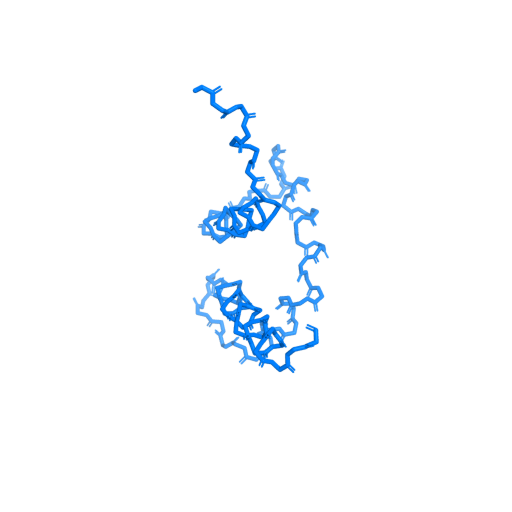 A 1 80 ? -14.541 3.024 15.332 1.00 87.19 80 LEU A CA 1
ATOM 632 C C . LEU A 1 80 ? -14.370 4.235 16.260 1.00 87.19 80 LEU A C 1
ATOM 634 O O . LEU A 1 80 ? -14.890 4.222 17.374 1.00 87.19 80 LEU A O 1
ATOM 638 N N . GLY A 1 81 ? -13.761 5.318 15.769 1.00 82.12 81 GLY A N 1
ATOM 639 C CA . GLY A 1 81 ? -13.618 6.558 16.535 1.00 82.12 81 GLY A CA 1
ATOM 640 C C . GLY A 1 81 ? -14.954 7.240 16.856 1.00 82.12 81 GLY A C 1
ATOM 641 O O . GLY A 1 81 ? -15.070 7.903 17.881 1.00 82.12 81 GLY A O 1
ATOM 642 N N . SER A 1 82 ? -15.988 7.050 16.027 1.00 77.88 82 SER A N 1
ATOM 643 C CA . SER A 1 82 ? -17.339 7.559 16.308 1.00 77.88 82 SER A CA 1
ATOM 644 C C . SER A 1 82 ? -18.092 6.757 17.375 1.00 77.88 82 SER A C 1
ATOM 646 O O . SER A 1 82 ? -18.989 7.302 18.012 1.00 77.88 82 SER A O 1
ATOM 648 N N . VAL A 1 83 ? -17.720 5.488 17.597 1.00 78.06 83 VAL A N 1
ATOM 649 C CA . VAL A 1 83 ? -18.295 4.627 18.649 1.00 78.06 83 VAL A CA 1
ATOM 650 C C . VAL A 1 83 ? -17.581 4.822 20.002 1.00 78.06 83 VAL A C 1
ATOM 652 O O . VAL A 1 83 ? -18.100 4.397 21.030 1.00 78.06 83 VAL A O 1
ATOM 655 N N . GLY A 1 84 ? -16.447 5.532 20.036 1.00 62.50 84 GLY A N 1
ATOM 656 C CA . GLY A 1 84 ? -15.724 5.868 21.270 1.00 62.50 84 GLY A CA 1
ATOM 657 C C . GLY A 1 84 ? -14.828 4.751 21.819 1.00 62.50 84 GLY A C 1
ATOM 658 O O . GLY A 1 84 ? -14.568 4.734 23.022 1.00 62.50 84 GLY A O 1
ATOM 659 N N . LEU A 1 85 ? -14.388 3.825 20.958 1.00 56.59 85 LEU A N 1
ATOM 660 C CA . LEU A 1 85 ? -13.345 2.829 21.249 1.00 56.59 85 LEU A CA 1
ATOM 661 C C . LEU A 1 85 ? -11.947 3.353 20.900 1.00 56.59 85 LEU A C 1
ATOM 663 O O . LEU A 1 85 ? -11.832 4.109 19.907 1.00 56.59 85 LEU A O 1
#